Protein AF-A0A349X4H7-F1 (afdb_monomer_lite)

Radius of gyration: 22.51 Å; chains: 1; bounding box: 51×64×49 Å

Structure (mmCIF, N/CA/C/O backbone):
data_AF-A0A349X4H7-F1
#
_entry.id   AF-A0A349X4H7-F1
#
loop_
_atom_site.group_PDB
_atom_site.id
_atom_site.type_symbol
_atom_site.label_atom_id
_atom_site.label_alt_id
_atom_site.label_comp_id
_atom_site.label_asym_id
_atom_site.label_entity_id
_atom_site.label_seq_id
_atom_site.pdbx_PDB_ins_code
_atom_site.Cartn_x
_atom_site.Cartn_y
_atom_site.Cartn_z
_atom_site.occupancy
_atom_site.B_iso_or_equiv
_atom_site.auth_seq_id
_atom_site.auth_comp_id
_atom_site.auth_asym_id
_atom_site.auth_atom_id
_atom_site.pdbx_PDB_model_num
ATOM 1 N N . MET A 1 1 ? 30.921 49.784 20.286 1.00 50.97 1 MET A N 1
ATOM 2 C CA . MET A 1 1 ? 31.224 48.513 19.581 1.00 50.97 1 MET A CA 1
ATOM 3 C C . MET A 1 1 ? 30.815 47.236 20.349 1.00 50.97 1 MET A C 1
ATOM 5 O O . MET A 1 1 ? 31.299 46.169 20.014 1.00 50.97 1 MET A O 1
ATOM 9 N N . LYS A 1 2 ? 29.894 47.280 21.334 1.00 54.56 2 LYS A N 1
ATOM 10 C CA . LYS A 1 2 ? 29.486 46.095 22.136 1.00 54.56 2 LYS A CA 1
ATOM 11 C C . LYS A 1 2 ? 28.066 45.562 21.849 1.00 54.56 2 LYS A C 1
ATOM 13 O O . LYS A 1 2 ? 27.639 44.612 22.485 1.00 54.56 2 LYS A O 1
ATOM 18 N N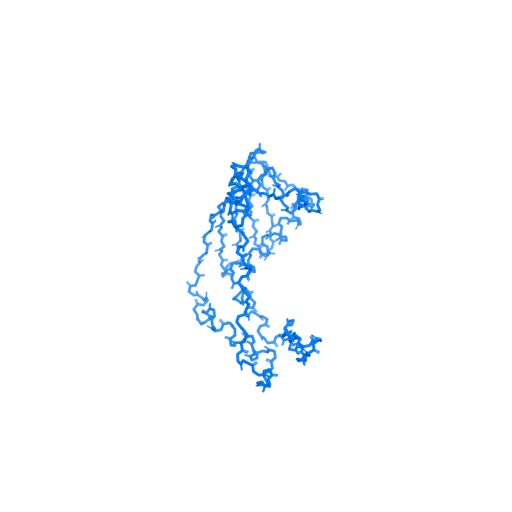 . LYS A 1 3 ? 27.333 46.154 20.892 1.00 53.50 3 LYS A N 1
ATOM 19 C CA . LYS A 1 3 ? 25.949 45.762 20.539 1.00 53.50 3 LYS A CA 1
ATOM 20 C C . LYS A 1 3 ? 25.813 44.956 19.235 1.00 53.50 3 LYS A C 1
ATOM 22 O O . LYS A 1 3 ? 24.710 44.534 18.923 1.00 53.50 3 LYS A O 1
ATOM 27 N N . LEU A 1 4 ? 26.902 44.715 18.491 1.00 53.03 4 LEU A N 1
ATOM 28 C CA . LEU A 1 4 ? 26.867 43.902 17.259 1.00 53.03 4 LEU A CA 1
ATOM 29 C C . LEU A 1 4 ? 27.038 42.392 17.504 1.00 53.03 4 LEU A C 1
ATOM 31 O O . LEU A 1 4 ? 26.621 41.588 16.678 1.00 53.03 4 LEU A O 1
ATOM 35 N N . LEU A 1 5 ? 27.609 42.001 18.645 1.00 50.88 5 LEU A N 1
ATOM 36 C CA . LEU A 1 5 ? 27.879 40.601 18.974 1.00 50.88 5 LEU A CA 1
ATOM 37 C C . LEU A 1 5 ? 26.620 39.719 19.171 1.00 50.88 5 LEU A C 1
ATOM 39 O O . LEU A 1 5 ? 26.646 38.580 18.709 1.00 50.88 5 LEU A O 1
ATOM 43 N N . PRO A 1 6 ? 25.502 40.189 19.775 1.00 55.56 6 PRO A N 1
ATOM 44 C CA . PRO A 1 6 ? 24.330 39.331 19.964 1.00 55.56 6 PRO A CA 1
ATOM 45 C C . PRO A 1 6 ? 23.527 39.113 18.672 1.00 55.56 6 PRO A C 1
ATOM 47 O O . PRO A 1 6 ? 22.829 38.113 18.555 1.00 55.56 6 PRO A O 1
ATOM 50 N N . PHE A 1 7 ? 23.641 40.006 17.681 1.00 56.03 7 PHE A N 1
ATOM 51 C CA . PHE A 1 7 ? 22.906 39.886 16.415 1.00 56.03 7 PHE A CA 1
ATOM 52 C C . PHE A 1 7 ? 23.536 38.842 15.479 1.00 56.03 7 PHE A C 1
ATOM 54 O O . PHE A 1 7 ? 22.831 38.118 14.780 1.00 56.03 7 PHE A O 1
ATOM 61 N N . LEU A 1 8 ? 24.867 38.712 15.520 1.00 56.00 8 LEU A N 1
ATOM 62 C CA . LEU A 1 8 ? 25.596 37.721 14.730 1.00 56.00 8 LEU 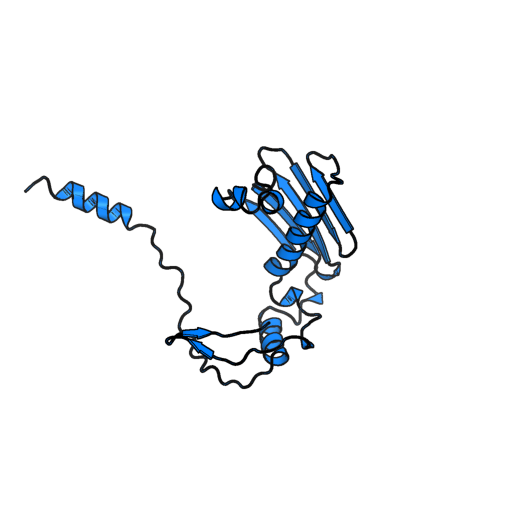A CA 1
ATOM 63 C C . LEU A 1 8 ? 25.307 36.289 15.216 1.00 56.00 8 LEU A C 1
ATOM 65 O O . LEU A 1 8 ? 25.090 35.398 14.395 1.00 56.00 8 LEU A O 1
ATOM 69 N N . LEU A 1 9 ? 25.223 36.092 16.540 1.00 56.66 9 LEU A N 1
ATOM 70 C CA . LEU A 1 9 ? 24.954 34.786 17.155 1.00 56.66 9 LEU A CA 1
ATOM 71 C C . LEU A 1 9 ? 23.556 34.245 16.809 1.00 56.66 9 LEU A C 1
ATOM 73 O O . LEU A 1 9 ? 23.404 33.049 16.583 1.00 56.66 9 LEU A O 1
ATOM 77 N N . ILE A 1 10 ? 22.547 35.118 16.707 1.00 59.72 10 ILE A N 1
ATOM 78 C CA . ILE A 1 10 ? 21.174 34.728 16.344 1.00 59.72 10 ILE A CA 1
ATOM 79 C C . ILE A 1 10 ? 21.100 34.244 14.884 1.00 59.72 10 ILE A C 1
ATOM 81 O O . ILE A 1 10 ? 20.382 33.289 14.594 1.00 59.72 10 ILE A O 1
ATOM 85 N N . SER A 1 11 ? 21.883 34.828 13.966 1.00 59.66 11 SER A N 1
ATOM 86 C CA . SER A 1 11 ? 21.881 34.409 12.552 1.00 59.66 11 SER A CA 1
ATOM 87 C C . SER A 1 11 ? 22.521 33.032 12.315 1.00 59.66 11 SER A C 1
ATOM 89 O O . SER A 1 11 ? 22.085 32.294 11.430 1.00 59.66 11 SER A O 1
ATOM 91 N N . VAL A 1 12 ? 23.506 32.655 13.141 1.00 60.81 12 VAL A N 1
ATOM 92 C CA . VAL A 1 12 ? 24.206 31.360 13.053 1.00 60.81 12 VAL A CA 1
ATOM 93 C C . VAL A 1 12 ? 23.333 30.214 13.580 1.00 60.81 12 VAL A C 1
ATOM 95 O O . VAL A 1 12 ? 23.394 29.103 13.064 1.00 60.81 12 VAL A O 1
ATOM 98 N N . VAL A 1 13 ? 22.454 30.481 14.553 1.00 59.62 13 VAL A N 1
ATOM 99 C CA . VAL A 1 13 ? 21.518 29.468 15.078 1.00 59.62 13 VAL A CA 1
ATOM 100 C C . VAL A 1 13 ? 20.349 29.215 14.110 1.00 59.62 13 VAL A C 1
ATOM 102 O O . VAL A 1 13 ? 19.844 28.099 14.040 1.00 59.62 13 VAL A O 1
ATOM 105 N N . LEU A 1 14 ? 19.965 30.203 13.293 1.00 57.50 14 LEU A N 1
ATOM 106 C CA . LEU A 1 14 ? 18.905 30.068 12.277 1.00 57.50 14 LEU A CA 1
ATOM 107 C C . LEU A 1 14 ? 19.353 29.373 10.977 1.00 57.50 14 LEU A C 1
ATOM 109 O O . LEU A 1 14 ? 18.509 29.025 10.155 1.00 57.50 14 LEU A O 1
ATOM 113 N N . SER A 1 15 ? 20.656 29.164 10.773 1.00 57.22 15 SER A N 1
ATOM 114 C CA . SER A 1 15 ? 21.196 28.471 9.589 1.00 57.22 15 SER A CA 1
ATOM 115 C C . SER A 1 15 ? 21.368 26.956 9.797 1.00 57.22 15 SER A C 1
ATOM 117 O O . SER A 1 15 ? 21.615 26.219 8.841 1.00 57.22 15 SER A O 1
ATOM 119 N N . GLY A 1 16 ? 21.171 26.462 11.024 1.00 50.78 16 GLY A N 1
ATOM 120 C CA . GLY A 1 16 ? 21.165 25.036 11.341 1.00 50.78 16 GLY A CA 1
ATOM 121 C C . GLY A 1 16 ? 19.811 24.394 11.037 1.00 50.78 16 GLY A C 1
ATOM 122 O O . GLY A 1 16 ? 18.965 24.367 11.920 1.00 50.78 16 GLY A O 1
ATOM 123 N N . CYS A 1 17 ? 19.624 23.913 9.799 1.00 58.09 17 CYS A N 1
ATOM 124 C CA . CYS A 1 17 ? 18.680 22.863 9.330 1.00 58.09 17 CYS A CA 1
ATOM 125 C C . CYS A 1 17 ? 18.159 23.093 7.896 1.00 58.09 17 CYS A C 1
ATOM 127 O O . CYS A 1 17 ? 17.228 22.420 7.464 1.00 58.09 17 CYS A O 1
ATOM 129 N N . ALA A 1 18 ? 18.759 23.988 7.109 1.00 50.62 18 ALA A N 1
ATOM 130 C CA . ALA A 1 18 ? 18.581 23.956 5.659 1.00 50.62 18 ALA A CA 1
ATOM 131 C C . ALA A 1 18 ? 19.584 22.962 5.052 1.00 50.62 18 ALA A C 1
ATOM 133 O O . ALA A 1 18 ? 20.506 23.351 4.337 1.00 50.62 18 ALA A O 1
ATOM 134 N N . THR A 1 19 ? 19.455 21.669 5.368 1.00 56.88 19 THR A N 1
ATOM 135 C CA . THR A 1 19 ? 20.085 20.655 4.519 1.00 56.88 19 THR A CA 1
ATOM 136 C C . THR A 1 19 ? 19.450 20.799 3.144 1.00 56.88 19 THR A C 1
ATOM 138 O O . THR A 1 19 ? 18.234 20.685 2.986 1.00 56.88 19 THR A O 1
ATOM 141 N N . THR A 1 20 ? 20.260 21.132 2.139 1.00 58.88 20 THR A N 1
ATOM 142 C CA . THR A 1 20 ? 19.808 21.048 0.755 1.00 58.88 20 THR A CA 1
ATOM 143 C C . THR A 1 20 ? 19.310 19.626 0.548 1.00 58.88 20 THR A C 1
ATOM 145 O O . THR A 1 20 ? 20.005 18.667 0.896 1.00 58.88 20 THR A O 1
ATOM 148 N N . LEU A 1 21 ? 18.078 19.484 0.047 1.00 53.53 21 LEU A N 1
ATOM 149 C CA . LEU A 1 21 ? 17.572 18.177 -0.360 1.00 53.53 21 LEU A CA 1
ATOM 150 C C . LEU A 1 21 ? 18.667 17.508 -1.198 1.00 53.53 21 LEU A C 1
ATOM 152 O O . LEU A 1 21 ? 19.236 18.196 -2.060 1.00 53.53 21 LEU A O 1
ATOM 156 N N . PRO A 1 22 ? 19.006 16.231 -0.932 1.00 58.12 22 PRO A N 1
ATOM 157 C CA . PRO A 1 22 ? 20.031 15.538 -1.689 1.00 58.12 22 PRO A CA 1
ATOM 158 C C . PRO A 1 22 ? 19.691 15.688 -3.165 1.00 58.12 22 PRO A C 1
ATOM 160 O O . PRO A 1 22 ? 18.688 15.172 -3.655 1.00 58.12 22 PRO A O 1
ATOM 163 N N . SER A 1 23 ? 20.492 16.494 -3.854 1.00 55.00 23 SER A N 1
ATOM 164 C CA . SER A 1 23 ? 20.308 16.692 -5.277 1.00 55.00 23 SER A CA 1
ATOM 165 C C . SER A 1 23 ? 20.801 15.416 -5.937 1.00 55.00 23 SER A C 1
ATOM 167 O O . SER A 1 23 ? 21.895 14.954 -5.583 1.00 55.00 23 SER A O 1
ATOM 169 N N . PRO A 1 24 ? 20.028 14.817 -6.856 1.00 54.31 24 PRO A N 1
ATOM 170 C CA . PRO A 1 24 ? 20.530 13.690 -7.617 1.00 54.31 24 PRO A CA 1
ATOM 171 C C . PRO A 1 24 ? 21.861 14.126 -8.225 1.00 54.31 24 PRO A C 1
ATOM 173 O O . PRO A 1 24 ? 21.925 15.126 -8.947 1.00 54.31 24 PRO A O 1
ATOM 176 N N . LYS A 1 25 ? 22.948 13.423 -7.874 1.00 56.62 25 LYS A N 1
ATOM 177 C CA . LYS A 1 25 ? 24.225 13.609 -8.565 1.00 56.62 25 LYS A CA 1
ATOM 178 C C . LYS A 1 25 ? 23.903 13.444 -10.040 1.00 56.62 25 LYS A C 1
ATOM 180 O O . LYS A 1 25 ? 23.238 12.469 -10.385 1.00 56.62 25 LYS A O 1
ATOM 185 N N . ILE A 1 26 ? 24.300 14.411 -10.869 1.00 57.28 26 ILE A N 1
ATOM 186 C CA . ILE A 1 26 ? 24.077 14.348 -12.315 1.00 57.28 26 ILE A CA 1
ATOM 187 C C . ILE A 1 26 ? 24.619 12.995 -12.761 1.00 57.28 26 ILE A C 1
ATOM 189 O O . ILE A 1 26 ? 25.829 12.770 -12.752 1.00 57.28 26 ILE A O 1
ATOM 193 N N . ALA A 1 27 ? 23.713 12.062 -13.044 1.00 55.59 27 ALA A N 1
ATOM 194 C CA . ALA A 1 27 ? 24.105 10.744 -13.479 1.00 55.59 27 ALA A CA 1
ATOM 195 C C . ALA A 1 27 ? 24.854 10.935 -14.798 1.00 55.59 27 ALA A C 1
ATOM 197 O O . ALA A 1 27 ? 24.374 11.629 -15.695 1.00 55.59 27 ALA A O 1
ATOM 198 N N . SER A 1 28 ? 26.009 10.288 -14.937 1.00 54.97 28 SER A N 1
ATOM 199 C CA . SER A 1 28 ? 26.760 10.194 -16.196 1.00 54.97 28 SER A CA 1
ATOM 200 C C . SER A 1 28 ? 25.985 9.465 -17.304 1.00 54.97 28 SER A C 1
ATOM 202 O O . SER A 1 28 ? 26.479 9.316 -18.419 1.00 54.97 28 SER A O 1
ATOM 204 N N . TYR A 1 29 ? 24.760 9.020 -17.017 1.00 55.44 29 TYR A N 1
ATOM 205 C CA . TYR A 1 29 ? 23.828 8.445 -17.965 1.00 55.44 29 TYR A CA 1
ATOM 206 C C . TYR A 1 29 ? 23.536 9.446 -19.090 1.00 55.44 29 TYR A C 1
ATOM 208 O O . TYR A 1 29 ? 22.961 10.509 -18.865 1.00 55.44 29 TYR A O 1
ATOM 216 N N . GLN A 1 30 ? 23.943 9.125 -20.318 1.00 56.81 30 GLN A N 1
ATOM 217 C CA . GLN A 1 30 ? 23.828 10.022 -21.474 1.00 56.81 30 GLN A CA 1
ATOM 218 C C . GLN A 1 30 ? 22.448 9.976 -22.159 1.00 56.81 30 GLN A C 1
ATOM 220 O O . GLN A 1 30 ? 22.207 10.789 -23.045 1.00 56.81 30 GLN A O 1
ATOM 225 N N . GLY A 1 31 ? 21.500 9.149 -21.691 1.00 55.78 31 GLY A N 1
ATOM 226 C CA . GLY A 1 31 ? 20.104 9.173 -22.165 1.00 55.78 31 GLY A CA 1
ATOM 227 C C . GLY A 1 31 ? 19.901 8.674 -23.598 1.00 55.78 31 GLY A C 1
ATOM 228 O O . GLY A 1 31 ? 19.023 9.161 -24.291 1.00 55.78 31 GLY A O 1
ATOM 229 N N . PHE A 1 32 ? 20.729 7.732 -24.053 1.00 60.12 32 PHE A N 1
ATOM 230 C CA . PHE A 1 32 ? 20.628 7.123 -25.386 1.00 60.12 32 PHE A CA 1
ATOM 231 C C . PHE A 1 32 ? 21.000 5.637 -25.334 1.00 60.12 32 PHE A C 1
ATOM 233 O O . PHE A 1 32 ? 21.769 5.142 -26.150 1.00 60.12 32 PHE A O 1
ATOM 240 N N . ASP A 1 33 ? 20.510 4.920 -24.325 1.00 72.12 33 ASP A N 1
ATOM 241 C CA . ASP A 1 33 ? 20.745 3.477 -24.208 1.00 72.12 33 ASP A CA 1
ATOM 242 C C . ASP A 1 33 ? 19.808 2.638 -25.100 1.00 72.12 33 ASP A C 1
ATOM 244 O O . ASP A 1 33 ? 19.926 1.415 -25.115 1.00 72.12 33 ASP A O 1
ATOM 248 N N . ASN A 1 34 ? 18.898 3.292 -25.842 1.00 78.06 34 ASN A N 1
ATOM 249 C CA . ASN A 1 34 ? 17.914 2.697 -26.755 1.00 78.06 34 ASN A CA 1
ATOM 250 C C . ASN A 1 34 ? 17.095 1.549 -26.135 1.00 78.06 34 ASN A C 1
ATOM 252 O O . ASN A 1 34 ? 16.562 0.704 -26.853 1.00 78.06 34 ASN A O 1
ATOM 256 N N . LEU A 1 35 ? 16.977 1.507 -24.802 1.00 85.75 35 LEU A N 1
ATOM 257 C CA . LEU A 1 35 ? 16.179 0.485 -24.133 1.00 85.75 35 LEU A CA 1
ATOM 258 C C . LEU A 1 35 ? 14.691 0.727 -24.367 1.00 85.75 35 LEU A C 1
ATOM 260 O O . LEU A 1 35 ? 14.204 1.852 -24.234 1.00 85.75 35 LEU A O 1
ATOM 264 N N . THR A 1 36 ? 13.967 -0.356 -24.625 1.00 89.50 36 THR A N 1
ATOM 265 C CA . THR A 1 36 ? 12.505 -0.380 -24.588 1.00 89.50 36 THR A CA 1
ATOM 266 C C . THR A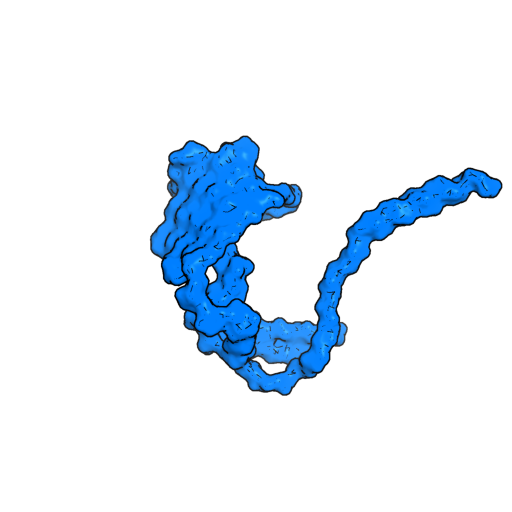 1 36 ? 11.999 -0.231 -23.147 1.00 89.50 36 THR A C 1
ATOM 268 O O . THR A 1 36 ? 12.751 -0.446 -22.192 1.00 89.50 36 THR A O 1
ATOM 271 N N . GLY A 1 37 ? 10.717 0.109 -22.977 1.00 89.12 37 GLY A N 1
ATOM 272 C CA . GLY A 1 37 ? 10.066 0.151 -21.660 1.00 89.12 37 GLY A CA 1
ATOM 273 C C . GLY A 1 37 ? 10.240 -1.152 -20.867 1.00 89.12 37 GLY A C 1
ATOM 274 O O . GLY A 1 37 ? 10.759 -1.092 -19.750 1.00 89.12 37 GLY A O 1
ATOM 275 N N . PRO A 1 38 ? 9.966 -2.333 -21.460 1.00 94.12 38 PRO A N 1
ATOM 276 C CA . PRO A 1 38 ? 10.166 -3.607 -20.778 1.00 94.12 38 PRO A CA 1
ATOM 277 C C . PRO A 1 38 ? 11.628 -3.867 -20.410 1.00 94.12 38 PRO A C 1
ATOM 279 O O . PRO A 1 38 ? 11.910 -4.365 -19.323 1.00 94.12 38 PRO A O 1
ATOM 282 N N . ALA A 1 39 ? 12.587 -3.496 -21.267 1.00 92.75 39 ALA A N 1
ATOM 283 C CA . ALA A 1 39 ? 14.008 -3.681 -20.970 1.00 92.75 39 ALA A CA 1
ATOM 284 C C . ALA A 1 39 ? 14.475 -2.783 -19.812 1.00 92.75 39 ALA A C 1
ATOM 286 O O . ALA A 1 39 ? 15.222 -3.234 -18.939 1.00 92.75 39 ALA A O 1
ATOM 287 N N . LEU A 1 40 ? 14.017 -1.529 -19.772 1.00 90.00 40 LEU A N 1
ATOM 288 C CA . LEU A 1 40 ? 14.308 -0.604 -18.678 1.00 90.00 40 LEU A CA 1
ATOM 289 C C . LEU A 1 40 ? 13.664 -1.065 -17.362 1.00 90.00 40 LEU A C 1
ATOM 291 O O . LEU A 1 40 ? 14.332 -1.086 -16.322 1.00 90.00 40 LEU A O 1
ATOM 295 N N . PHE A 1 41 ? 12.395 -1.478 -17.406 1.00 93.19 41 PHE A N 1
ATOM 296 C CA . PHE A 1 41 ? 11.711 -2.016 -16.235 1.00 93.19 41 PHE A CA 1
ATOM 297 C C . PHE A 1 41 ? 12.390 -3.294 -15.741 1.00 93.19 41 PHE A C 1
ATOM 299 O O . PHE A 1 41 ? 12.676 -3.390 -14.557 1.00 93.19 41 PHE A O 1
ATOM 306 N N . THR A 1 42 ? 12.749 -4.225 -16.630 1.00 94.19 42 THR A N 1
ATOM 307 C CA . THR A 1 42 ? 13.465 -5.462 -16.264 1.00 94.19 42 THR A CA 1
ATOM 308 C C . THR A 1 42 ? 14.758 -5.153 -15.517 1.00 94.19 42 THR A C 1
ATOM 310 O O . THR A 1 42 ? 15.001 -5.715 -14.453 1.00 94.19 42 THR A O 1
ATOM 313 N N . LYS A 1 43 ? 15.569 -4.208 -16.015 1.00 92.50 43 LYS A N 1
ATOM 314 C CA . LYS A 1 43 ? 16.783 -3.775 -15.302 1.00 92.50 43 LYS A CA 1
ATOM 315 C C . LYS A 1 43 ? 16.466 -3.232 -13.910 1.00 92.50 43 LYS A C 1
ATOM 317 O O . LYS A 1 43 ? 17.175 -3.538 -12.957 1.00 92.50 43 LYS A O 1
ATOM 322 N N . THR A 1 44 ? 15.403 -2.441 -13.796 1.00 91.94 44 THR A N 1
ATOM 323 C CA . THR A 1 44 ? 14.965 -1.850 -12.528 1.00 91.94 44 THR A CA 1
ATOM 324 C C . THR A 1 44 ? 14.462 -2.920 -11.558 1.00 91.94 44 THR A C 1
ATOM 326 O O . THR A 1 44 ? 14.860 -2.923 -10.398 1.00 91.94 44 THR A O 1
ATOM 329 N N . PHE A 1 45 ? 13.642 -3.855 -12.034 1.00 94.88 45 PHE A N 1
ATOM 330 C CA . PHE A 1 45 ? 13.098 -4.983 -11.286 1.00 94.88 45 PHE A CA 1
ATOM 331 C C . PHE A 1 45 ? 14.213 -5.872 -10.724 1.00 94.88 45 PHE A C 1
ATOM 333 O O . PHE A 1 45 ? 14.258 -6.116 -9.520 1.00 94.88 45 PHE A O 1
ATOM 340 N N . LEU A 1 46 ? 15.176 -6.265 -11.565 1.00 95.44 46 LEU A N 1
ATOM 341 C CA . LEU A 1 46 ? 16.334 -7.057 -11.142 1.00 95.44 46 LEU A CA 1
ATOM 342 C C . LEU A 1 46 ? 17.202 -6.301 -10.125 1.00 95.44 46 LEU A C 1
ATOM 344 O O . LEU A 1 46 ? 17.593 -6.873 -9.112 1.00 95.44 46 LEU A O 1
ATOM 348 N N . ALA A 1 47 ? 17.432 -4.998 -10.327 1.00 94.94 47 ALA A N 1
ATOM 349 C CA . ALA A 1 47 ? 18.192 -4.170 -9.384 1.00 94.94 47 ALA A CA 1
ATOM 350 C C . ALA A 1 47 ? 17.536 -4.045 -7.993 1.00 94.94 47 ALA A C 1
ATOM 352 O O . ALA A 1 47 ? 18.219 -3.690 -7.035 1.00 94.94 47 ALA A O 1
ATOM 353 N N . HIS A 1 48 ? 16.238 -4.341 -7.876 1.00 94.12 48 HIS A N 1
ATOM 354 C CA . HIS A 1 48 ? 15.496 -4.355 -6.612 1.00 94.12 48 HIS A CA 1
ATOM 355 C C . HIS A 1 48 ? 15.291 -5.775 -6.050 1.00 94.12 48 HIS A C 1
ATOM 357 O O . HIS A 1 48 ? 14.487 -5.948 -5.140 1.00 94.12 48 HIS A O 1
ATOM 363 N N . GLY A 1 49 ? 16.010 -6.785 -6.557 1.00 94.81 49 GLY A N 1
ATOM 364 C CA . GLY A 1 49 ? 15.921 -8.167 -6.062 1.00 94.81 49 GLY A CA 1
ATOM 365 C C . GLY A 1 49 ? 14.787 -8.980 -6.688 1.00 94.81 49 GLY A C 1
ATOM 366 O O . GLY A 1 49 ? 14.272 -9.906 -6.069 1.00 94.81 49 GLY A O 1
ATOM 367 N N . GLY A 1 50 ? 14.375 -8.633 -7.909 1.00 94.88 50 GLY A N 1
ATOM 368 C CA . GLY A 1 50 ? 13.255 -9.277 -8.593 1.00 94.88 50 GLY A CA 1
ATOM 369 C C . GLY A 1 50 ? 13.366 -10.795 -8.774 1.00 94.88 50 GLY A C 1
ATOM 370 O O . GLY A 1 50 ? 12.340 -11.468 -8.791 1.00 94.88 50 GLY A O 1
ATOM 371 N N . GLU A 1 51 ? 14.582 -11.345 -8.849 1.00 95.69 51 GLU A N 1
ATOM 372 C CA . GLU A 1 51 ? 14.811 -12.799 -8.947 1.00 95.69 51 GLU A CA 1
ATOM 373 C C . GLU A 1 51 ? 14.395 -13.551 -7.673 1.00 95.69 51 GLU A C 1
ATOM 375 O O . GLU A 1 51 ? 14.003 -14.715 -7.737 1.00 95.69 51 GLU A O 1
ATOM 380 N N . ASP A 1 52 ? 14.407 -12.869 -6.526 1.00 95.31 52 ASP A N 1
ATOM 381 C CA . ASP A 1 52 ? 14.083 -13.438 -5.218 1.00 95.31 52 ASP A CA 1
ATOM 382 C C . ASP A 1 52 ? 12.675 -13.051 -4.735 1.00 95.31 52 ASP A C 1
ATOM 384 O O . ASP A 1 52 ? 12.314 -13.332 -3.589 1.00 95.31 52 ASP A O 1
ATOM 388 N N . LEU A 1 53 ? 11.846 -12.424 -5.582 1.00 93.62 53 LEU A N 1
ATOM 389 C CA . LEU A 1 53 ? 10.509 -11.956 -5.189 1.00 93.62 53 LEU A CA 1
ATOM 390 C C . LEU A 1 53 ? 9.642 -13.088 -4.612 1.00 93.62 53 LEU A C 1
ATOM 392 O O . LEU A 1 53 ? 8.965 -12.893 -3.603 1.00 93.62 53 LEU A O 1
ATOM 396 N N . ASP A 1 54 ? 9.717 -14.290 -5.185 1.00 92.69 54 ASP A N 1
ATOM 397 C CA . ASP A 1 54 ? 8.978 -15.463 -4.697 1.00 92.69 54 ASP A CA 1
ATOM 398 C C . ASP A 1 54 ? 9.423 -15.932 -3.301 1.00 92.69 54 ASP A C 1
ATOM 400 O O . ASP A 1 54 ? 8.682 -16.638 -2.607 1.00 92.69 54 ASP A O 1
ATOM 404 N N . GLN A 1 55 ? 10.619 -15.532 -2.861 1.00 95.19 55 GLN A N 1
ATOM 405 C CA . GLN A 1 55 ? 11.139 -15.820 -1.525 1.00 95.19 55 GLN A CA 1
ATOM 406 C C . GLN A 1 55 ? 10.659 -14.792 -0.485 1.00 95.19 55 GLN A C 1
ATOM 408 O O . GLN A 1 55 ? 10.723 -15.063 0.722 1.00 95.19 55 GLN A O 1
ATOM 413 N N . LEU A 1 56 ? 10.134 -13.636 -0.915 1.00 94.81 56 LEU A N 1
ATOM 414 C CA . LEU A 1 56 ? 9.631 -12.588 -0.028 1.00 94.81 56 LEU A CA 1
ATOM 415 C C . LEU A 1 56 ? 8.264 -12.969 0.559 1.00 94.81 56 LEU A C 1
ATOM 417 O O . LEU A 1 56 ? 7.200 -12.679 0.015 1.00 94.81 56 LEU A O 1
ATOM 421 N N . LYS A 1 57 ? 8.297 -13.602 1.733 1.00 95.06 57 LYS A N 1
ATOM 422 C CA . LYS A 1 57 ? 7.090 -14.098 2.418 1.00 95.06 57 LYS A CA 1
ATOM 423 C C . LYS A 1 57 ? 6.232 -12.988 3.016 1.00 95.06 57 LYS A C 1
ATOM 425 O O . LYS A 1 57 ? 5.009 -13.077 3.004 1.00 95.06 57 LYS A O 1
ATOM 430 N N . ASN A 1 58 ? 6.859 -11.992 3.638 1.00 95.75 58 ASN A N 1
ATOM 431 C CA . ASN A 1 58 ? 6.154 -10.870 4.242 1.00 95.75 58 ASN A CA 1
ATOM 432 C C . ASN A 1 58 ? 7.056 -9.648 4.415 1.00 95.75 58 ASN A C 1
ATOM 434 O O . ASN A 1 58 ? 8.277 -9.767 4.495 1.00 95.75 58 ASN A O 1
ATOM 438 N N . VAL A 1 59 ? 6.415 -8.489 4.517 1.00 96.62 59 VAL A N 1
ATOM 439 C CA . VAL A 1 59 ? 7.023 -7.218 4.906 1.00 96.62 59 VAL A CA 1
ATOM 440 C C . VAL A 1 59 ? 6.241 -6.699 6.104 1.00 96.62 59 VAL A C 1
ATOM 442 O O . VAL A 1 59 ? 5.016 -6.623 6.036 1.00 96.62 59 VAL A O 1
ATOM 445 N N . ASN A 1 60 ? 6.929 -6.362 7.196 1.00 97.19 60 ASN A N 1
ATOM 446 C CA . ASN A 1 60 ? 6.318 -5.736 8.369 1.00 97.19 60 ASN A CA 1
ATOM 447 C C . ASN A 1 60 ? 6.938 -4.357 8.565 1.00 97.19 60 ASN A C 1
ATOM 449 O O . ASN A 1 60 ? 8.161 -4.225 8.513 1.00 97.19 60 ASN A O 1
ATOM 453 N N . VAL A 1 61 ? 6.105 -3.346 8.793 1.00 96.50 61 VAL A N 1
ATOM 454 C CA . VAL A 1 61 ? 6.545 -1.959 8.971 1.00 96.50 61 VAL A CA 1
ATOM 455 C C . VAL A 1 61 ? 5.814 -1.346 10.153 1.00 96.50 61 VAL A C 1
ATOM 457 O O . VAL A 1 61 ? 4.595 -1.457 10.259 1.00 96.50 61 VAL A O 1
ATOM 460 N N . GLY A 1 62 ? 6.570 -0.684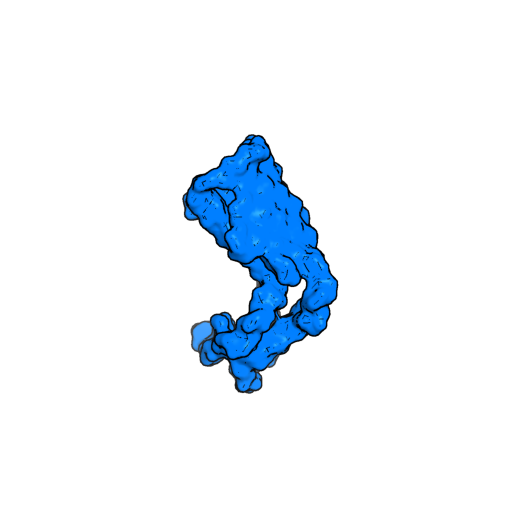 11.025 1.00 96.56 62 GLY A N 1
ATOM 461 C CA . GLY A 1 62 ? 6.035 0.182 12.067 1.00 96.56 62 GLY A CA 1
ATOM 462 C C . GLY A 1 62 ? 6.306 1.640 11.721 1.00 96.56 62 GLY A C 1
ATOM 463 O O . GLY A 1 62 ? 7.447 1.980 11.406 1.00 96.56 62 GLY A O 1
ATOM 464 N N . LEU A 1 63 ? 5.283 2.492 11.778 1.00 93.31 63 LEU A N 1
ATOM 465 C CA . LEU A 1 63 ? 5.415 3.933 11.548 1.00 93.31 63 LEU A CA 1
ATOM 466 C C . LEU A 1 63 ? 4.827 4.711 12.723 1.00 93.31 63 LEU A C 1
ATOM 468 O O . LEU A 1 63 ? 3.823 4.314 13.308 1.00 93.31 63 LEU A O 1
ATOM 472 N N . GLU A 1 64 ? 5.429 5.850 13.039 1.00 93.62 64 GLU A N 1
ATOM 473 C CA . GLU A 1 64 ? 4.884 6.827 13.977 1.00 93.62 64 GLU A CA 1
ATOM 474 C C . GLU A 1 64 ? 5.216 8.221 13.454 1.00 93.62 64 GLU A C 1
ATOM 476 O O . GLU A 1 64 ? 6.387 8.582 13.349 1.00 93.62 64 GLU A O 1
ATOM 481 N N . ASP A 1 65 ? 4.191 8.992 13.091 1.00 82.38 65 ASP A N 1
ATOM 482 C CA . ASP A 1 65 ? 4.373 10.373 12.645 1.00 82.38 65 ASP A CA 1
ATOM 483 C C . ASP A 1 65 ? 3.101 11.209 12.866 1.00 82.38 65 ASP A C 1
ATOM 485 O O . ASP A 1 65 ? 2.011 10.702 13.144 1.00 82.38 65 ASP A O 1
ATOM 489 N N . GLN A 1 66 ? 3.238 12.525 12.738 1.00 80.00 66 GLN A N 1
ATOM 490 C CA . GLN A 1 66 ? 2.149 13.484 12.810 1.00 80.00 66 GLN A CA 1
ATOM 491 C C . GLN A 1 66 ? 1.861 14.100 11.442 1.00 80.00 66 GLN A C 1
ATOM 493 O O . GLN A 1 66 ? 2.662 14.847 10.871 1.00 80.00 66 GLN A O 1
ATOM 498 N N . TRP A 1 67 ? 0.637 13.894 10.963 1.00 82.69 67 TRP A N 1
ATOM 499 C CA . TRP A 1 67 ? 0.153 14.532 9.745 1.00 82.69 67 TRP A CA 1
ATOM 500 C C . TRP A 1 67 ? 0.176 16.060 9.841 1.00 82.69 67 TRP A C 1
ATOM 502 O O . TRP A 1 67 ? -0.397 16.667 10.753 1.00 82.69 67 TRP A O 1
ATOM 512 N N . LYS A 1 68 ? 0.778 16.708 8.840 1.00 83.31 68 LYS A N 1
ATOM 513 C CA . LYS A 1 68 ? 0.768 18.172 8.722 1.00 83.31 68 LYS A CA 1
ATOM 514 C C . LYS A 1 68 ? -0.648 18.694 8.441 1.00 83.31 68 LYS A C 1
ATOM 516 O O . LYS A 1 68 ? -1.501 18.001 7.898 1.00 83.31 68 LYS A O 1
ATOM 521 N N . GLN A 1 69 ? -0.910 19.954 8.786 1.00 82.88 69 GLN A N 1
ATOM 522 C CA . GLN A 1 69 ? -2.266 20.527 8.752 1.00 82.88 69 GLN A CA 1
ATOM 523 C C . GLN A 1 69 ? -2.937 20.497 7.370 1.00 82.88 69 GLN A C 1
ATOM 525 O O . GLN A 1 69 ? -4.149 20.318 7.279 1.00 82.88 69 GLN A O 1
ATOM 530 N N . LEU A 1 70 ? -2.166 20.665 6.294 1.00 84.44 70 LEU A N 1
ATOM 531 C CA . LEU A 1 70 ? -2.712 20.766 4.942 1.00 84.44 70 LEU A CA 1
ATOM 532 C C . LEU A 1 70 ? -3.357 19.454 4.468 1.00 84.44 70 LEU A C 1
ATOM 534 O O . LEU A 1 70 ? -4.492 19.464 3.995 1.00 84.44 70 LEU A O 1
ATOM 538 N N . ILE A 1 71 ? -2.670 18.321 4.639 1.00 83.25 71 ILE A N 1
ATOM 539 C CA . ILE A 1 71 ? -3.148 17.027 4.125 1.00 83.25 71 ILE A CA 1
ATOM 540 C C . ILE A 1 71 ? -4.423 16.563 4.838 1.00 83.25 71 ILE A C 1
ATOM 542 O O . ILE A 1 71 ? -5.328 16.019 4.209 1.00 83.25 71 ILE A O 1
ATOM 546 N N . ARG A 1 72 ? -4.567 16.931 6.119 1.00 87.81 72 ARG A N 1
ATOM 547 C CA . ARG A 1 72 ? -5.778 16.705 6.921 1.00 87.81 72 ARG A CA 1
ATOM 548 C C . ARG A 1 72 ? -7.022 17.380 6.338 1.00 87.81 72 ARG A C 1
ATOM 550 O O . ARG A 1 72 ? -8.125 16.936 6.628 1.00 87.81 72 ARG A O 1
ATOM 557 N N . ARG A 1 73 ? -6.857 18.448 5.549 1.00 88.25 73 ARG A N 1
ATOM 558 C CA . ARG A 1 73 ? -7.961 19.180 4.906 1.00 88.25 73 ARG A CA 1
ATOM 559 C C . ARG A 1 73 ? -8.227 18.705 3.484 1.00 88.25 73 ARG A C 1
ATOM 561 O O . ARG A 1 73 ? -9.383 18.591 3.104 1.00 88.25 73 ARG A O 1
ATOM 568 N N . ILE A 1 74 ? -7.172 18.444 2.709 1.00 91.88 74 ILE A N 1
ATOM 569 C CA . ILE A 1 74 ? -7.308 18.062 1.295 1.00 91.88 74 ILE A CA 1
ATOM 570 C C . ILE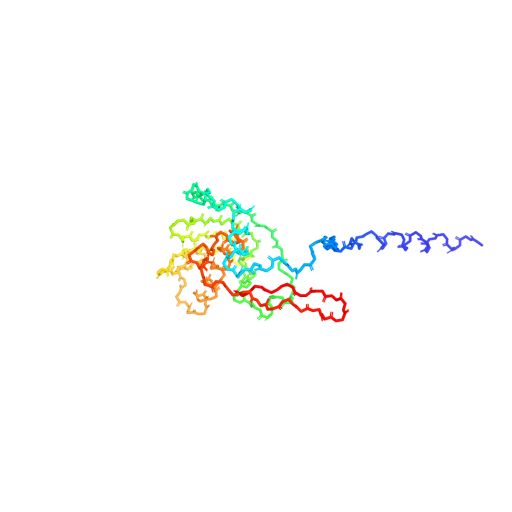 A 1 74 ? -7.762 16.604 1.164 1.00 91.88 74 ILE A C 1
ATOM 572 O O . ILE A 1 74 ? -8.590 16.294 0.314 1.00 91.88 74 ILE A O 1
ATOM 576 N N . GLN A 1 75 ? -7.237 15.703 2.000 1.00 91.44 75 GLN A N 1
ATOM 577 C CA . GLN A 1 75 ? -7.507 14.266 1.902 1.00 91.44 75 GLN A CA 1
ATOM 578 C C . GLN A 1 75 ? -7.853 13.660 3.271 1.00 91.44 75 GLN A C 1
ATOM 580 O O . GLN A 1 75 ? -7.151 12.761 3.743 1.00 91.44 75 GLN A O 1
ATOM 585 N N . PRO A 1 76 ? -8.926 14.123 3.939 1.00 92.69 76 PRO A N 1
ATOM 586 C CA . PRO A 1 76 ? -9.245 13.720 5.308 1.00 92.69 76 PRO A CA 1
ATOM 587 C C . PRO A 1 76 ? -9.507 12.217 5.449 1.00 92.69 76 PRO A C 1
ATOM 589 O O . PRO A 1 76 ? -9.032 11.623 6.407 1.00 92.69 76 PRO A O 1
ATOM 592 N N . LEU A 1 77 ? -10.190 11.587 4.485 1.00 94.00 77 LEU A N 1
ATOM 593 C CA . LEU A 1 77 ? -10.509 10.151 4.528 1.00 94.00 77 LEU A CA 1
ATOM 594 C C . LEU A 1 77 ? -9.315 9.238 4.235 1.00 94.00 77 LEU A C 1
ATOM 596 O O . LEU A 1 77 ? -9.298 8.093 4.678 1.00 94.00 77 LEU A O 1
ATOM 600 N N . VAL A 1 78 ? -8.345 9.717 3.455 1.00 93.50 78 VAL A N 1
ATOM 601 C CA . VAL A 1 78 ? -7.096 8.984 3.207 1.00 93.50 78 VAL A CA 1
ATOM 602 C C . VAL A 1 78 ? -6.198 9.139 4.423 1.00 93.50 78 VAL A C 1
ATOM 604 O O . VAL A 1 78 ? -5.737 8.153 4.983 1.00 93.50 78 VAL A O 1
ATOM 607 N N . THR A 1 79 ? -5.997 10.378 4.869 1.00 93.50 79 THR A N 1
ATOM 608 C CA . THR A 1 79 ? -5.145 10.705 6.017 1.00 93.50 79 THR A CA 1
ATOM 609 C C . THR A 1 79 ? -5.661 10.054 7.292 1.00 93.50 79 THR A C 1
ATOM 611 O O . THR A 1 79 ? -4.876 9.490 8.041 1.00 93.50 79 THR A O 1
ATOM 614 N N . ASP A 1 80 ? -6.971 10.142 7.536 1.00 95.19 80 ASP A N 1
ATOM 615 C CA . ASP A 1 80 ? -7.663 9.591 8.702 1.00 95.19 80 ASP A CA 1
ATOM 616 C C . ASP A 1 80 ? -6.910 9.872 10.015 1.00 95.19 80 ASP A C 1
ATOM 618 O O . ASP A 1 80 ? -6.582 8.992 10.812 1.00 95.19 80 ASP A O 1
ATOM 622 N N . PHE A 1 81 ? -6.540 11.146 10.178 1.00 94.25 81 PHE A N 1
ATOM 623 C CA . PHE A 1 81 ? -5.494 11.593 11.101 1.00 94.25 81 PHE A CA 1
ATOM 624 C C . PHE A 1 81 ? -5.825 11.384 12.582 1.00 94.25 81 PHE A C 1
ATOM 626 O O . PHE A 1 81 ? -4.934 11.494 13.419 1.00 94.25 81 PHE A O 1
ATOM 633 N N . THR A 1 82 ? -7.091 11.146 12.931 1.00 94.94 82 THR A N 1
ATOM 634 C CA . THR A 1 82 ? -7.482 10.828 14.309 1.00 94.94 82 THR A CA 1
ATOM 635 C C . THR A 1 82 ? -7.126 9.394 14.679 1.00 94.94 82 THR A C 1
ATOM 637 O O . THR A 1 82 ? -6.977 9.113 15.861 1.00 94.94 82 THR A O 1
ATOM 640 N N . TYR A 1 83 ? -6.964 8.505 13.698 1.00 96.88 83 TYR A N 1
ATOM 641 C CA . TYR A 1 83 ? -6.643 7.096 13.923 1.00 96.88 83 TYR A CA 1
ATOM 642 C C . TYR A 1 83 ? -5.255 6.720 13.402 1.00 96.88 83 TYR A C 1
ATOM 644 O O . TYR A 1 83 ? -4.548 5.967 14.057 1.00 96.88 83 TYR A O 1
ATOM 652 N N . ARG A 1 84 ? -4.832 7.245 12.246 1.00 94.88 84 ARG A N 1
ATOM 653 C CA . ARG A 1 84 ? -3.566 6.883 11.586 1.00 94.88 84 ARG A CA 1
ATOM 654 C C . ARG A 1 84 ? -2.389 7.726 12.083 1.00 94.88 84 ARG A C 1
ATOM 656 O O . ARG A 1 84 ? -1.843 8.507 11.313 1.00 94.88 84 ARG A O 1
ATOM 663 N N . VAL A 1 85 ? -2.017 7.603 13.355 1.00 94.88 85 VAL A N 1
ATOM 664 C CA . VAL A 1 85 ? -0.837 8.299 13.920 1.00 94.88 85 VAL A CA 1
ATOM 665 C C . VAL A 1 85 ? 0.326 7.327 14.088 1.00 94.88 85 VAL A C 1
ATOM 667 O O . VAL A 1 85 ? 1.411 7.553 13.554 1.00 94.88 85 VAL A O 1
ATOM 670 N N . LYS A 1 86 ? 0.076 6.215 14.779 1.00 97.00 86 LYS A N 1
ATOM 671 C CA . LYS A 1 86 ? 0.981 5.065 14.840 1.00 97.00 86 LYS A CA 1
ATOM 672 C C . LYS A 1 86 ? 0.419 3.947 13.983 1.00 97.00 86 LYS A C 1
ATOM 674 O O . LYS A 1 86 ? -0.802 3.791 13.931 1.00 97.00 86 LYS A O 1
ATOM 679 N N . SER A 1 87 ? 1.274 3.173 13.327 1.00 96.56 87 SER A N 1
ATOM 680 C CA . SER A 1 87 ? 0.863 1.992 12.578 1.00 96.56 87 SER A CA 1
ATOM 681 C C . SER A 1 87 ? 1.792 0.807 12.796 1.00 96.56 87 SER A C 1
ATOM 683 O O . SER A 1 87 ? 2.999 0.959 12.971 1.00 96.56 87 SER A O 1
ATOM 685 N N . GLN A 1 88 ? 1.196 -0.380 12.784 1.00 98.00 88 GLN A N 1
ATOM 686 C CA . GLN A 1 88 ? 1.855 -1.663 12.583 1.00 98.00 88 GLN A CA 1
ATOM 687 C C . GLN A 1 88 ? 1.202 -2.303 11.367 1.00 98.00 88 GLN A C 1
ATOM 689 O O . GLN A 1 88 ? -0.004 -2.561 11.356 1.00 98.00 88 GLN A O 1
ATOM 694 N N . GLU A 1 89 ? 1.983 -2.510 10.320 1.00 96.88 89 GLU A N 1
ATOM 695 C CA . GLU A 1 89 ? 1.490 -2.907 9.010 1.00 96.88 89 GLU A CA 1
ATOM 696 C C . GLU A 1 89 ? 2.204 -4.162 8.542 1.00 96.88 89 GLU A C 1
ATOM 698 O O . GLU A 1 89 ? 3.395 -4.351 8.791 1.00 96.88 89 GLU A O 1
ATOM 703 N N . ARG A 1 90 ? 1.466 -5.023 7.849 1.00 97.56 90 ARG A N 1
ATOM 704 C CA . ARG A 1 90 ? 1.979 -6.264 7.292 1.00 97.56 90 ARG A CA 1
ATOM 705 C C . ARG A 1 90 ? 1.451 -6.456 5.885 1.00 97.56 90 ARG A C 1
ATOM 707 O O . ARG A 1 90 ? 0.244 -6.413 5.652 1.00 97.56 90 ARG A O 1
ATOM 714 N N . LEU A 1 91 ? 2.373 -6.715 4.971 1.00 97.31 91 LEU A N 1
ATOM 715 C CA . LEU A 1 91 ? 2.098 -7.090 3.597 1.00 97.31 91 LEU A CA 1
ATOM 716 C C . LEU A 1 91 ? 2.551 -8.532 3.374 1.00 97.31 91 LEU A C 1
ATOM 718 O O . LEU A 1 91 ? 3.671 -8.898 3.731 1.00 97.31 91 LEU A O 1
ATOM 722 N N . LEU A 1 92 ? 1.683 -9.332 2.768 1.00 96.31 92 LEU A N 1
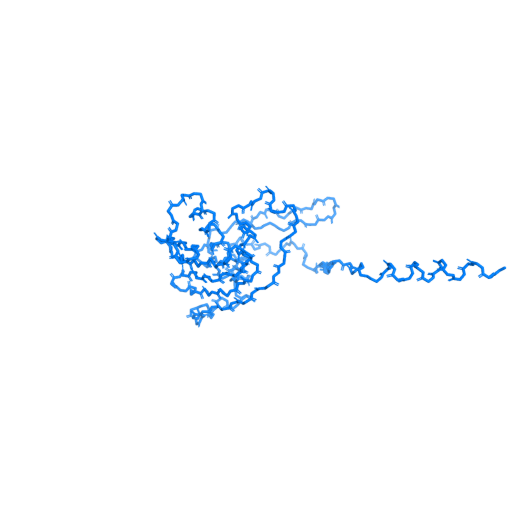ATOM 723 C CA . LEU A 1 92 ? 1.981 -10.653 2.228 1.00 96.31 92 LEU A CA 1
ATOM 724 C C . LEU A 1 92 ? 1.996 -10.524 0.695 1.00 96.31 92 LEU A C 1
ATOM 726 O O . LEU A 1 92 ? 0.920 -10.432 0.095 1.00 96.31 92 LEU A O 1
ATOM 730 N N . PRO A 1 93 ? 3.177 -10.407 0.052 1.00 93.81 93 PRO A N 1
ATOM 731 C CA . PRO A 1 93 ? 3.265 -10.066 -1.368 1.00 93.81 93 PRO A CA 1
ATOM 732 C C . PRO A 1 93 ? 2.566 -11.073 -2.281 1.00 93.81 93 PRO A C 1
ATOM 734 O O . PRO A 1 93 ? 1.780 -10.669 -3.136 1.00 93.81 93 PRO A O 1
ATOM 737 N N . LYS A 1 94 ? 2.790 -12.374 -2.053 1.00 91.81 94 LYS A N 1
ATOM 738 C CA . LYS A 1 94 ? 2.244 -13.458 -2.880 1.00 91.81 94 LYS A CA 1
ATOM 739 C C . LYS A 1 94 ? 0.720 -13.540 -2.802 1.00 91.81 94 LYS A C 1
ATOM 741 O O . LYS A 1 94 ? 0.046 -13.674 -3.817 1.00 91.81 94 LYS A O 1
ATOM 746 N N . GLU A 1 95 ? 0.170 -13.421 -1.600 1.00 93.44 95 GLU A N 1
ATOM 747 C CA . GLU A 1 95 ? -1.269 -13.448 -1.334 1.00 93.44 95 GLU A CA 1
ATOM 748 C C . GLU A 1 95 ? -1.947 -12.107 -1.655 1.00 93.44 95 GLU A C 1
ATOM 750 O O . GLU A 1 95 ? -3.176 -12.020 -1.673 1.00 93.44 95 GLU A O 1
ATOM 755 N N . ARG A 1 96 ? -1.154 -11.051 -1.888 1.00 93.31 96 ARG A N 1
ATOM 756 C CA . ARG A 1 96 ? -1.608 -9.664 -2.068 1.00 93.31 96 ARG A CA 1
ATOM 757 C C . ARG A 1 96 ? -2.502 -9.202 -0.916 1.00 93.31 96 ARG A C 1
ATOM 759 O O . ARG A 1 96 ? -3.494 -8.500 -1.116 1.00 93.31 96 ARG A O 1
ATOM 766 N N . VAL A 1 97 ? -2.144 -9.615 0.299 1.00 96.75 97 VAL A N 1
ATOM 767 C CA . VAL A 1 97 ? -2.865 -9.264 1.524 1.00 96.75 97 VAL A CA 1
ATOM 768 C C . VAL A 1 97 ? -2.119 -8.161 2.254 1.00 96.75 97 VAL A C 1
ATOM 770 O O . VAL A 1 97 ? -0.950 -8.316 2.596 1.00 96.75 97 VAL A O 1
ATOM 773 N N . TYR A 1 98 ? -2.821 -7.070 2.533 1.00 97.94 98 TYR A N 1
ATOM 774 C CA . TYR A 1 98 ? -2.365 -5.979 3.378 1.00 97.94 98 TYR A CA 1
ATOM 775 C C . TYR A 1 98 ? -3.224 -5.914 4.639 1.00 97.94 98 TYR A C 1
ATOM 777 O O . TYR A 1 98 ? -4.457 -5.885 4.579 1.00 97.94 98 TYR A O 1
ATOM 785 N N . THR A 1 99 ? -2.570 -5.875 5.791 1.00 98.31 99 THR A N 1
ATOM 786 C CA . THR A 1 99 ? -3.224 -5.665 7.080 1.00 98.31 99 THR A CA 1
ATOM 787 C C . THR A 1 99 ? -2.530 -4.558 7.833 1.00 98.31 99 THR A C 1
ATOM 789 O O . THR A 1 99 ? -1.301 -4.494 7.832 1.00 98.31 99 THR A O 1
ATOM 792 N N . SER A 1 100 ? -3.297 -3.734 8.529 1.00 97.94 100 SER A N 1
ATOM 793 C CA . SER A 1 100 ? -2.723 -2.715 9.397 1.00 97.94 100 SER A CA 1
ATOM 794 C C . SER A 1 100 ? -3.530 -2.530 10.664 1.00 97.94 100 SER A C 1
ATOM 796 O O . SER A 1 100 ? -4.751 -2.695 10.688 1.00 97.94 100 SER A O 1
ATOM 798 N N . HIS A 1 101 ? -2.811 -2.189 11.722 1.00 98.44 101 HIS A N 1
ATOM 799 C CA . HIS A 1 101 ? -3.355 -1.728 12.980 1.00 98.44 101 HIS A CA 1
ATOM 800 C C . HIS A 1 101 ? -2.830 -0.320 13.229 1.00 98.44 101 HIS A C 1
ATOM 802 O O . HIS A 1 101 ? -1.620 -0.100 13.205 1.00 98.44 101 HIS A O 1
ATOM 808 N N . TYR A 1 102 ? -3.740 0.623 13.434 1.00 97.94 102 TYR A N 1
ATOM 809 C CA . TYR A 1 102 ? -3.431 2.010 13.722 1.00 97.94 102 TYR A CA 1
ATOM 810 C C . TYR A 1 102 ? -3.910 2.399 15.109 1.00 97.94 102 TYR A C 1
ATOM 812 O O . TYR A 1 102 ? -4.990 1.980 15.535 1.00 97.94 102 TYR A O 1
ATOM 820 N N . GLU A 1 103 ? -3.151 3.285 15.740 1.00 98.19 103 GLU A N 1
ATOM 821 C CA . GLU A 1 103 ? -3.498 3.911 17.010 1.00 98.19 103 GLU A CA 1
ATOM 822 C C . GLU A 1 103 ? -3.389 5.433 16.890 1.00 98.19 103 GLU A C 1
ATOM 824 O O . GLU A 1 103 ? -2.408 5.970 16.360 1.00 98.19 103 GLU A O 1
ATOM 829 N N . GLY A 1 104 ? -4.395 6.137 17.407 1.00 96.88 104 GLY A N 1
ATOM 830 C CA . GLY A 1 104 ? -4.428 7.594 17.461 1.00 96.88 104 GLY A CA 1
ATOM 831 C C . GLY A 1 104 ? -5.443 8.119 18.484 1.00 96.88 104 GLY A C 1
ATOM 832 O O . GLY A 1 104 ? -6.087 7.335 19.180 1.00 96.88 104 GLY A O 1
ATOM 833 N N . PRO A 1 105 ? -5.624 9.449 18.592 1.00 96.31 105 PRO A N 1
ATOM 834 C CA . PRO A 1 105 ? -6.550 10.057 19.556 1.00 96.31 105 PRO A CA 1
ATOM 835 C C . PRO A 1 105 ? -8.020 9.618 19.429 1.00 96.31 105 PRO A C 1
ATOM 837 O O . PRO A 1 105 ? -8.773 9.735 20.389 1.00 96.31 105 PRO A O 1
ATOM 840 N N . GLY A 1 106 ? -8.441 9.138 18.255 1.00 96.12 106 GLY A N 1
ATOM 841 C CA . GLY A 1 106 ? -9.774 8.572 18.016 1.00 96.12 106 GLY A CA 1
ATOM 842 C C . GLY A 1 106 ? -9.932 7.116 18.475 1.00 96.12 106 GLY A C 1
ATOM 843 O O . GLY A 1 106 ? -11.041 6.584 18.428 1.00 96.12 106 GLY A O 1
ATOM 844 N N . GLY A 1 107 ? -8.843 6.480 18.916 1.00 98.06 107 GLY A N 1
ATOM 845 C CA . GLY A 1 107 ? -8.775 5.075 19.300 1.00 98.06 107 GLY A CA 1
ATOM 846 C C . GLY A 1 107 ? -8.027 4.238 18.265 1.00 98.06 107 GLY A C 1
ATOM 847 O O . GLY A 1 107 ? -6.987 4.660 17.751 1.00 98.06 107 GLY A O 1
ATOM 848 N N . THR A 1 108 ? -8.541 3.048 17.960 1.00 98.50 108 THR A N 1
ATOM 849 C CA . THR A 1 108 ? -7.876 2.096 17.063 1.00 98.50 108 THR A CA 1
ATOM 850 C C . THR A 1 108 ? -8.588 1.967 15.726 1.00 98.50 108 THR A C 1
ATOM 852 O O . THR A 1 108 ? -9.819 1.998 15.643 1.00 98.50 108 THR A O 1
ATOM 855 N N . LYS A 1 109 ? -7.807 1.781 14.661 1.00 98.44 109 LYS A N 1
ATOM 856 C CA . LYS A 1 109 ? -8.315 1.385 13.344 1.00 98.44 109 LYS A CA 1
ATOM 857 C C . LYS A 1 109 ? -7.600 0.122 12.896 1.00 98.44 109 LYS A C 1
ATOM 859 O O . LYS A 1 109 ? -6.379 0.091 12.867 1.00 98.44 109 LYS A O 1
ATOM 864 N N . THR A 1 110 ? -8.345 -0.905 12.510 1.00 98.75 110 THR A N 1
ATOM 865 C CA . THR A 1 110 ? -7.781 -2.131 11.930 1.00 98.75 110 THR A CA 1
ATOM 866 C C . THR A 1 110 ? -8.268 -2.292 10.500 1.00 98.75 110 THR A C 1
ATOM 868 O O . THR A 1 110 ? -9.434 -2.028 10.204 1.00 98.75 110 THR A O 1
ATOM 871 N N . VAL A 1 111 ? -7.379 -2.711 9.607 1.00 98.56 111 VAL A N 1
ATOM 872 C CA . VAL A 1 111 ? -7.657 -2.882 8.180 1.00 98.56 111 VAL A CA 1
ATOM 873 C C . VAL A 1 111 ? -7.239 -4.275 7.742 1.00 98.56 111 VAL A C 1
ATOM 875 O O . VAL A 1 111 ? -6.168 -4.759 8.103 1.00 98.56 111 VAL A O 1
ATOM 878 N N . PHE A 1 112 ? -8.080 -4.891 6.918 1.00 98.56 112 PHE A N 1
ATOM 879 C CA . PHE A 1 112 ? -7.749 -6.068 6.127 1.00 98.56 112 PHE A CA 1
ATOM 880 C C . PHE A 1 112 ? -8.112 -5.798 4.668 1.00 98.56 112 PHE A C 1
ATOM 882 O O . PHE A 1 112 ? -9.269 -5.493 4.365 1.00 98.56 112 PHE A O 1
ATOM 889 N N . ARG A 1 113 ? -7.143 -5.951 3.771 1.00 97.88 113 ARG A N 1
ATOM 890 C CA . ARG A 1 113 ? -7.297 -5.811 2.323 1.00 97.88 113 ARG A CA 1
ATOM 891 C C . ARG A 1 113 ? -6.695 -7.034 1.635 1.00 97.88 113 ARG A C 1
ATOM 893 O O . ARG A 1 113 ? -5.533 -7.348 1.852 1.00 97.88 113 ARG A O 1
ATOM 900 N N . SER A 1 114 ? -7.477 -7.695 0.794 1.00 97.25 114 SER A N 1
ATOM 901 C CA . SER A 1 114 ? -7.042 -8.688 -0.203 1.00 97.25 114 SER A CA 1
ATOM 902 C C . SER A 1 114 ? -7.629 -8.292 -1.557 1.00 97.25 114 SER A C 1
ATOM 904 O O . SER A 1 114 ? -8.548 -7.477 -1.540 1.00 97.25 114 SER A O 1
ATOM 906 N N . PRO A 1 115 ? -7.209 -8.850 -2.710 1.00 94.06 115 PRO A N 1
ATOM 907 C CA . PRO A 1 115 ? -7.708 -8.437 -4.029 1.00 94.06 115 PRO A CA 1
ATOM 908 C C . PRO A 1 115 ? -9.237 -8.337 -4.132 1.00 94.06 115 PRO A C 1
ATOM 910 O O . PRO A 1 115 ? -9.754 -7.388 -4.716 1.00 94.06 115 PRO A O 1
ATOM 913 N N . GLU A 1 116 ? -9.947 -9.250 -3.474 1.00 96.25 116 GLU A N 1
ATOM 914 C CA . GLU A 1 116 ? -11.406 -9.375 -3.530 1.00 96.25 116 GLU A CA 1
ATOM 915 C C . GLU A 1 116 ? -12.142 -8.619 -2.417 1.00 96.25 116 GLU A C 1
ATOM 917 O O . GLU A 1 116 ? -13.366 -8.490 -2.461 1.00 96.25 116 GLU A O 1
ATOM 922 N N . LYS A 1 117 ? -11.436 -8.166 -1.370 1.00 97.38 117 LYS A N 1
ATOM 923 C CA . LYS A 1 117 ? -12.097 -7.742 -0.133 1.00 97.38 117 LYS A CA 1
ATOM 924 C C . LYS A 1 117 ? -11.387 -6.623 0.606 1.00 97.38 117 LYS A C 1
ATOM 926 O O . LYS A 1 117 ? -10.172 -6.631 0.771 1.00 97.38 117 LYS A O 1
ATOM 931 N N . ILE A 1 118 ? -12.194 -5.731 1.173 1.00 98.44 118 ILE A N 1
ATOM 932 C CA . ILE A 1 118 ? -11.785 -4.745 2.169 1.00 98.44 118 ILE A CA 1
ATOM 933 C C . ILE A 1 118 ? -12.665 -4.879 3.411 1.00 98.44 118 ILE A C 1
ATOM 935 O O . ILE A 1 118 ? -13.883 -5.050 3.322 1.00 98.44 118 ILE A O 1
ATOM 939 N N . ARG A 1 119 ? -12.041 -4.827 4.585 1.00 98.69 119 ARG A N 1
ATOM 940 C CA . ARG A 1 119 ? -12.719 -4.677 5.872 1.00 98.69 119 ARG A CA 1
ATOM 941 C C . ARG A 1 119 ? -11.965 -3.661 6.713 1.00 98.69 119 ARG A C 1
ATOM 943 O O . ARG A 1 119 ? -10.737 -3.701 6.790 1.00 98.69 119 ARG A O 1
ATOM 950 N N . VAL A 1 120 ? -12.716 -2.765 7.337 1.00 98.75 120 VAL A N 1
ATOM 951 C CA . VAL A 1 120 ? -12.189 -1.709 8.197 1.00 98.75 120 VAL A CA 1
ATOM 952 C C . VAL A 1 120 ? -12.964 -1.739 9.498 1.00 98.75 120 VAL A C 1
ATOM 954 O O . VAL A 1 120 ? -14.192 -1.776 9.478 1.00 98.75 120 VAL A O 1
ATOM 957 N N . TRP A 1 121 ? -12.255 -1.707 10.617 1.00 98.81 121 TRP A N 1
ATOM 958 C CA . TRP A 1 121 ? -12.843 -1.595 11.944 1.00 98.81 121 TRP A CA 1
ATOM 959 C C . TRP A 1 121 ? -12.307 -0.349 12.626 1.00 98.81 121 TRP A C 1
ATOM 961 O O . TRP A 1 121 ? -11.095 -0.151 12.648 1.00 98.81 121 TRP A O 1
ATOM 971 N N . TYR A 1 122 ? -13.197 0.444 13.212 1.00 98.62 122 TYR A N 1
ATOM 972 C CA . TYR A 1 122 ? -12.850 1.514 14.143 1.00 98.62 122 TYR A CA 1
ATOM 973 C C . TYR A 1 122 ? -13.297 1.095 15.530 1.00 98.62 122 TYR A C 1
ATOM 975 O O . TYR A 1 122 ? -14.470 0.778 15.718 1.00 98.62 122 TYR A O 1
ATOM 983 N N . ASN A 1 123 ? -12.382 1.067 16.496 1.00 98.31 123 ASN A N 1
ATOM 984 C CA . ASN A 1 123 ? -12.690 0.676 17.872 1.00 98.31 123 ASN A CA 1
ATOM 985 C C . ASN A 1 123 ? -13.452 -0.665 17.940 1.00 98.31 123 ASN A C 1
ATOM 987 O O . ASN A 1 123 ? -14.453 -0.801 18.636 1.00 98.31 123 ASN A O 1
ATOM 991 N N . SER A 1 124 ? -12.990 -1.647 17.158 1.00 97.62 124 SER A N 1
ATOM 992 C CA . SER A 1 124 ? -13.605 -2.977 16.981 1.00 97.62 124 SER A CA 1
ATOM 993 C C . SER A 1 124 ? -14.987 -3.004 16.307 1.00 97.62 124 SER A C 1
ATOM 995 O O . SER A 1 124 ? -15.539 -4.083 16.096 1.00 97.62 124 SER A O 1
ATOM 997 N N . VAL A 1 125 ? -15.534 -1.860 15.890 1.00 98.50 125 VAL A N 1
ATOM 998 C CA . VAL A 1 125 ? -16.791 -1.769 15.135 1.00 98.50 125 VAL A CA 1
ATOM 999 C C . VAL A 1 125 ? -16.487 -1.737 13.643 1.00 98.50 125 VAL A C 1
ATOM 1001 O O . VAL A 1 125 ? -15.771 -0.858 13.162 1.00 98.50 125 VAL A O 1
ATOM 1004 N N . GLN A 1 126 ? -17.022 -2.703 12.896 1.00 98.50 126 GLN A N 1
ATOM 1005 C CA . GLN A 1 126 ? -16.820 -2.758 11.451 1.00 98.50 126 GLN A CA 1
ATOM 1006 C C . GLN A 1 126 ? -17.537 -1.589 10.764 1.00 98.50 126 GLN A C 1
ATOM 1008 O O . GLN A 1 126 ? -18.729 -1.374 10.980 1.00 98.50 126 GLN A O 1
ATOM 1013 N N . SER A 1 127 ? -16.823 -0.869 9.901 1.00 98.25 127 SER A N 1
ATOM 1014 C CA . SER A 1 127 ? -17.410 0.143 9.028 1.00 98.25 127 SER A CA 1
ATOM 1015 C C . SER A 1 127 ? -17.911 -0.490 7.733 1.00 98.25 127 SER A C 1
ATOM 1017 O O . SER A 1 127 ? -17.217 -1.300 7.115 1.00 98.25 127 SER A O 1
ATOM 1019 N N . ASN A 1 128 ? -19.104 -0.077 7.311 1.00 98.19 128 ASN A N 1
ATOM 1020 C CA . ASN A 1 128 ? -19.671 -0.378 5.996 1.00 98.19 128 ASN A CA 1
ATOM 1021 C C . ASN A 1 128 ? -19.819 0.891 5.137 1.00 98.19 128 ASN A C 1
ATOM 1023 O O . ASN A 1 128 ? -20.482 0.851 4.105 1.00 98.19 128 ASN A O 1
ATOM 1027 N N . ASP A 1 129 ? -19.231 2.016 5.563 1.00 98.38 129 ASP A N 1
ATOM 1028 C CA . ASP A 1 129 ? -19.256 3.269 4.807 1.00 98.38 129 ASP A CA 1
ATOM 1029 C C . ASP A 1 129 ? -18.454 3.108 3.497 1.00 98.38 129 ASP A C 1
ATOM 1031 O O . ASP A 1 129 ? -17.237 2.881 3.550 1.00 98.38 129 ASP A O 1
ATOM 1035 N N . PRO A 1 130 ? -19.087 3.246 2.314 1.00 98.19 130 PRO A N 1
ATOM 1036 C CA . PRO A 1 130 ? -18.412 3.074 1.030 1.00 98.19 130 PRO A CA 1
ATOM 1037 C C . PRO A 1 130 ? -17.213 4.008 0.825 1.00 98.19 130 PRO A C 1
ATOM 1039 O O . PRO A 1 130 ? -16.229 3.609 0.193 1.00 98.19 130 PRO A O 1
ATOM 1042 N N . ALA A 1 131 ? -17.260 5.230 1.361 1.00 97.81 131 ALA A N 1
ATOM 1043 C CA . ALA A 1 131 ? -16.183 6.203 1.215 1.00 97.81 131 ALA A CA 1
ATOM 1044 C C . ALA A 1 131 ? -14.952 5.791 2.036 1.00 97.81 131 ALA A C 1
ATOM 1046 O O . ALA A 1 131 ? -13.832 5.828 1.523 1.00 97.81 131 ALA A O 1
ATOM 1047 N N . VAL A 1 132 ? -15.166 5.319 3.269 1.00 98.06 132 VAL A N 1
ATOM 1048 C CA . VAL A 1 132 ? -14.114 4.753 4.132 1.00 98.06 132 VAL A CA 1
ATOM 1049 C C . VAL A 1 132 ? -13.489 3.516 3.494 1.00 98.06 132 VAL A C 1
ATOM 1051 O O . VAL A 1 132 ? -12.262 3.381 3.471 1.00 98.06 132 VAL A O 1
ATOM 1054 N N . LEU A 1 133 ? -14.316 2.596 2.989 1.00 98.44 133 LEU A N 1
ATOM 1055 C CA . LEU A 1 133 ? -13.837 1.360 2.370 1.00 98.44 133 LEU A CA 1
ATOM 1056 C C . LEU A 1 133 ? -13.015 1.657 1.110 1.00 98.44 133 LEU A C 1
ATOM 1058 O O . LEU A 1 133 ? -11.940 1.082 0.931 1.00 98.44 133 LEU A O 1
ATOM 1062 N N . SER A 1 134 ? -13.468 2.595 0.278 1.00 97.62 134 SER A N 1
ATOM 1063 C CA . SER A 1 134 ? -12.768 2.985 -0.951 1.00 97.62 134 SER A CA 1
ATOM 1064 C C . SER A 1 134 ? -11.457 3.719 -0.656 1.00 97.62 134 SER A C 1
ATOM 1066 O O . SER A 1 134 ? -10.418 3.355 -1.208 1.00 97.62 134 SER A O 1
ATOM 1068 N N . SER A 1 135 ? -11.460 4.700 0.257 1.00 97.44 135 SER A N 1
ATOM 1069 C CA . SER A 1 135 ? -10.239 5.435 0.627 1.00 97.44 135 SER A CA 1
ATOM 1070 C C . SER A 1 135 ? -9.201 4.526 1.288 1.00 97.44 135 SER A C 1
ATOM 1072 O O . SER A 1 135 ? -7.998 4.650 1.034 1.00 97.44 135 SER A O 1
ATOM 1074 N N . THR A 1 136 ? -9.657 3.580 2.110 1.00 98.00 136 THR A N 1
ATOM 1075 C CA . THR A 1 136 ? -8.774 2.626 2.784 1.00 98.00 136 THR A CA 1
ATOM 1076 C C . THR A 1 136 ? -8.241 1.579 1.805 1.00 98.00 136 THR A C 1
ATOM 1078 O O . THR A 1 136 ? -7.069 1.224 1.903 1.00 98.00 136 THR A O 1
ATOM 1081 N N . SER A 1 137 ? -9.040 1.149 0.822 1.00 97.56 137 SER A N 1
ATOM 1082 C CA . SER A 1 137 ? -8.565 0.275 -0.265 1.00 97.56 137 SER A CA 1
ATOM 1083 C C . SER A 1 137 ? -7.464 0.955 -1.073 1.00 97.56 137 SER A C 1
ATOM 1085 O O . SER A 1 137 ? -6.382 0.393 -1.204 1.00 97.56 137 SER A O 1
ATOM 1087 N N . LEU A 1 138 ? -7.690 2.202 -1.507 1.00 96.69 138 LEU A N 1
ATOM 1088 C CA . LEU A 1 138 ? -6.680 3.006 -2.203 1.00 96.69 138 LEU A CA 1
ATOM 1089 C C . LEU A 1 138 ? -5.388 3.125 -1.385 1.00 96.69 138 LEU A C 1
ATOM 1091 O O . LEU A 1 138 ? -4.292 2.990 -1.922 1.00 96.69 138 LEU A O 1
ATOM 1095 N N . THR A 1 139 ? -5.515 3.374 -0.081 1.00 95.12 139 THR A N 1
ATOM 1096 C CA . THR A 1 139 ? -4.361 3.476 0.818 1.00 95.12 139 THR A CA 1
ATOM 1097 C C . THR A 1 139 ? -3.598 2.153 0.889 1.00 95.12 139 THR A C 1
ATOM 1099 O O . THR A 1 139 ? -2.384 2.159 0.716 1.00 95.12 139 THR A O 1
ATOM 1102 N N . GLY A 1 140 ? -4.284 1.027 1.110 1.00 95.25 140 GLY A N 1
ATOM 1103 C CA . GLY A 1 140 ? -3.643 -0.291 1.178 1.00 95.25 140 GLY A CA 1
ATOM 1104 C C . GLY A 1 140 ? -2.945 -0.670 -0.130 1.00 95.25 140 GLY A C 1
ATOM 1105 O O . GLY A 1 140 ? -1.801 -1.121 -0.112 1.00 95.25 140 GLY A O 1
ATOM 1106 N N . ASP A 1 141 ? -3.591 -0.398 -1.264 1.00 95.31 141 ASP A N 1
ATOM 1107 C CA . ASP A 1 141 ? -3.026 -0.662 -2.591 1.00 95.31 141 ASP A CA 1
ATOM 1108 C C . ASP A 1 141 ? -1.813 0.250 -2.869 1.00 95.31 141 ASP A C 1
ATOM 1110 O O . ASP A 1 141 ? -0.817 -0.185 -3.447 1.00 95.31 141 ASP A O 1
ATOM 1114 N N . SER A 1 142 ? -1.837 1.493 -2.377 1.00 94.75 142 SER A N 1
ATOM 1115 C CA . SER A 1 142 ? -0.684 2.401 -2.451 1.00 94.75 142 SER A CA 1
ATOM 1116 C C . SER A 1 142 ? 0.484 1.913 -1.592 1.00 94.75 142 SER A C 1
ATOM 1118 O O . SER A 1 142 ? 1.624 1.954 -2.038 1.00 94.75 142 SER A O 1
ATOM 1120 N N . PHE A 1 143 ? 0.228 1.401 -0.384 1.00 92.81 143 PHE A N 1
ATOM 1121 C CA . PHE A 1 143 ? 1.280 0.837 0.471 1.00 92.81 143 PHE A CA 1
ATOM 1122 C C . PHE A 1 143 ? 1.902 -0.427 -0.125 1.00 92.81 143 PHE A C 1
ATOM 1124 O O . PHE A 1 143 ? 3.107 -0.624 0.012 1.00 92.81 143 PHE A O 1
ATOM 1131 N N . HIS A 1 144 ? 1.132 -1.241 -0.851 1.00 93.31 144 HIS A N 1
ATOM 1132 C CA . HIS A 1 144 ? 1.697 -2.341 -1.633 1.00 93.31 144 HIS A CA 1
ATOM 1133 C C . HIS A 1 144 ? 2.757 -1.836 -2.625 1.00 93.31 144 HIS A C 1
ATOM 1135 O O . HIS A 1 144 ? 3.865 -2.371 -2.665 1.00 93.31 144 HIS A O 1
ATOM 1141 N N . LEU A 1 145 ? 2.454 -0.758 -3.357 1.00 93.69 145 LEU A N 1
ATOM 1142 C CA . LEU A 1 145 ? 3.396 -0.136 -4.287 1.00 93.69 145 LEU A CA 1
ATOM 1143 C C . LEU A 1 145 ? 4.577 0.535 -3.571 1.00 93.69 145 LEU A C 1
ATOM 1145 O O . LEU A 1 145 ? 5.715 0.377 -3.995 1.00 93.69 145 LEU A O 1
ATOM 1149 N N . PHE A 1 146 ? 4.338 1.275 -2.488 1.00 93.06 146 PHE A N 1
ATOM 1150 C CA . PHE A 1 146 ? 5.393 2.025 -1.797 1.00 93.06 146 PHE A CA 1
ATOM 1151 C C . PHE A 1 146 ? 6.404 1.118 -1.095 1.00 93.06 146 PHE A C 1
ATOM 1153 O O . PHE A 1 146 ? 7.584 1.456 -1.043 1.00 93.06 146 PHE A O 1
ATOM 1160 N N . LEU A 1 147 ? 5.956 -0.025 -0.570 1.00 93.81 147 LEU A N 1
ATOM 1161 C CA . LEU A 1 147 ? 6.824 -0.962 0.142 1.00 93.81 147 LEU A CA 1
ATOM 1162 C C . LEU A 1 147 ? 7.620 -1.870 -0.796 1.00 93.81 147 LEU A C 1
ATOM 1164 O O . LEU A 1 147 ? 8.750 -2.225 -0.475 1.00 93.81 147 LEU A O 1
ATOM 1168 N N . LEU A 1 148 ? 7.045 -2.257 -1.936 1.00 94.69 148 LEU A N 1
ATOM 1169 C CA . LEU A 1 148 ? 7.686 -3.176 -2.881 1.00 94.69 148 LEU A CA 1
ATOM 1170 C C . LEU A 1 148 ? 8.348 -2.464 -4.067 1.00 94.69 148 LEU A C 1
ATOM 1172 O O . LEU A 1 148 ? 9.152 -3.066 -4.779 1.00 94.69 148 LEU A O 1
ATOM 1176 N N . GLY A 1 149 ? 8.008 -1.197 -4.306 1.00 93.88 149 GLY A N 1
ATOM 1177 C CA . GLY A 1 149 ? 8.499 -0.428 -5.441 1.00 93.88 149 GLY A CA 1
ATOM 1178 C C . GLY A 1 149 ? 8.243 -1.159 -6.769 1.00 93.88 149 GLY A C 1
ATOM 1179 O O . GLY A 1 149 ? 7.118 -1.605 -7.012 1.00 93.88 149 GLY A O 1
ATOM 1180 N N . PRO A 1 150 ? 9.269 -1.337 -7.623 1.00 94.38 150 PRO A N 1
ATOM 1181 C CA . PRO A 1 150 ? 9.144 -2.065 -8.889 1.00 94.38 150 PRO A CA 1
ATOM 1182 C C . PRO A 1 150 ? 8.650 -3.509 -8.735 1.00 94.38 150 PRO A C 1
ATOM 1184 O O . PRO A 1 150 ? 8.028 -4.037 -9.653 1.00 94.38 150 PRO A O 1
ATOM 1187 N N . LEU A 1 151 ? 8.884 -4.153 -7.585 1.00 95.25 151 LEU A N 1
ATOM 1188 C CA . LEU A 1 151 ? 8.495 -5.549 -7.374 1.00 95.25 151 LEU A CA 1
ATOM 1189 C C . LEU A 1 151 ? 6.970 -5.739 -7.352 1.00 95.25 151 LEU A C 1
ATOM 1191 O O . LEU A 1 151 ? 6.479 -6.776 -7.792 1.00 95.25 151 LEU A O 1
ATOM 1195 N N . ALA A 1 152 ? 6.209 -4.724 -6.922 1.00 94.25 152 ALA A N 1
ATOM 1196 C CA . ALA A 1 152 ? 4.741 -4.742 -6.982 1.00 94.25 152 ALA A CA 1
ATOM 1197 C C . ALA A 1 152 ? 4.199 -4.789 -8.420 1.00 94.25 152 ALA A C 1
ATOM 1199 O O . ALA A 1 152 ? 3.019 -5.078 -8.625 1.00 94.25 152 ALA A O 1
ATOM 1200 N N . LEU A 1 153 ? 5.037 -4.476 -9.413 1.00 93.75 153 LEU A N 1
ATOM 1201 C CA . LEU A 1 153 ? 4.630 -4.311 -10.803 1.00 93.75 153 LEU A CA 1
ATOM 1202 C C . LEU A 1 153 ? 5.070 -5.475 -11.706 1.00 93.75 153 LEU A C 1
ATOM 1204 O O . LEU A 1 153 ? 4.940 -5.379 -12.923 1.00 93.75 153 LEU A O 1
ATOM 1208 N N . ALA A 1 154 ? 5.557 -6.580 -11.128 1.00 92.06 154 ALA A N 1
ATOM 1209 C CA . ALA A 1 154 ? 6.117 -7.720 -11.860 1.00 92.06 154 ALA A CA 1
ATOM 1210 C C . ALA A 1 154 ? 5.200 -8.247 -12.982 1.00 92.06 154 ALA A C 1
ATOM 1212 O O . ALA A 1 154 ? 5.658 -8.522 -14.088 1.00 92.06 154 ALA A O 1
ATOM 1213 N N . GLN A 1 155 ? 3.889 -8.324 -12.730 1.00 91.00 155 GLN A N 1
ATOM 1214 C CA . GLN A 1 155 ? 2.914 -8.822 -13.710 1.00 91.00 155 GLN A CA 1
ATOM 1215 C C . GLN A 1 155 ? 2.769 -7.933 -14.958 1.00 91.00 155 GLN A C 1
ATOM 1217 O O . GLN A 1 155 ? 2.315 -8.418 -15.987 1.00 91.00 155 GLN A O 1
ATOM 1222 N N . TRP A 1 156 ? 3.161 -6.659 -14.876 1.00 91.19 156 TRP A N 1
ATOM 1223 C CA . TRP A 1 156 ? 3.068 -5.684 -15.968 1.00 91.19 156 TRP A CA 1
ATOM 1224 C C . TRP A 1 156 ? 4.413 -5.438 -16.654 1.00 91.19 156 TRP A C 1
ATOM 1226 O O . TRP A 1 156 ? 4.544 -4.504 -17.438 1.00 91.19 156 TRP A O 1
ATOM 1236 N N . GLN A 1 157 ? 5.432 -6.260 -16.385 1.00 88.12 157 GLN A N 1
ATOM 1237 C CA . GLN A 1 157 ? 6.790 -6.081 -16.913 1.00 88.12 157 GLN A CA 1
ATOM 1238 C C . GLN A 1 157 ? 6.841 -5.875 -18.436 1.00 88.12 157 GLN A C 1
ATOM 1240 O O . GLN A 1 157 ? 7.697 -5.135 -18.921 1.00 88.12 157 GLN A O 1
ATOM 1245 N N . GLN A 1 158 ? 5.936 -6.510 -19.184 1.00 90.69 158 GLN A N 1
ATOM 1246 C CA . GLN A 1 158 ? 5.867 -6.406 -20.646 1.00 90.69 158 GLN A CA 1
ATOM 1247 C C . GLN A 1 158 ? 5.009 -5.234 -21.146 1.00 90.69 158 GLN A C 1
ATOM 1249 O O . GLN A 1 158 ? 5.097 -4.884 -22.321 1.00 90.69 158 GLN A O 1
ATOM 1254 N N . ASP A 1 159 ? 4.228 -4.606 -20.268 1.00 92.94 159 ASP A N 1
ATOM 1255 C CA . ASP A 1 159 ? 3.266 -3.558 -20.627 1.00 92.94 159 ASP A CA 1
ATOM 1256 C C . ASP A 1 159 ? 3.863 -2.147 -20.526 1.00 92.94 159 ASP A C 1
ATOM 1258 O O . ASP A 1 159 ? 3.287 -1.190 -21.048 1.00 92.94 159 ASP A O 1
ATOM 1262 N N . PHE A 1 160 ? 5.027 -2.008 -19.880 1.00 89.62 160 PHE A N 1
ATOM 1263 C CA . PHE A 1 160 ? 5.694 -0.720 -19.701 1.00 89.62 160 PHE A CA 1
ATOM 1264 C C . PHE A 1 160 ? 6.062 -0.074 -21.029 1.00 89.62 160 PHE A C 1
ATOM 1266 O O . PHE A 1 160 ? 6.720 -0.678 -21.883 1.00 89.62 160 PHE A O 1
ATOM 1273 N N . GLN A 1 161 ? 5.738 1.210 -21.158 1.00 88.38 161 GLN A N 1
ATOM 1274 C CA . GLN A 1 161 ? 6.096 1.999 -22.328 1.00 88.38 161 GLN A CA 1
ATOM 1275 C C . GLN A 1 161 ? 7.096 3.076 -21.935 1.00 88.38 161 GLN A C 1
ATOM 1277 O O . GLN A 1 161 ? 6.896 3.868 -21.012 1.00 88.38 161 GLN A O 1
ATOM 1282 N N . ARG A 1 162 ? 8.209 3.122 -22.669 1.00 84.06 162 ARG A N 1
ATOM 1283 C CA . ARG A 1 162 ? 9.172 4.206 -22.510 1.00 84.06 162 ARG A CA 1
ATOM 1284 C C . ARG A 1 162 ? 8.668 5.426 -23.265 1.00 84.06 162 ARG A C 1
ATOM 1286 O O . ARG A 1 162 ? 8.429 5.354 -24.469 1.00 84.06 162 ARG A O 1
ATOM 1293 N N . ILE A 1 163 ? 8.570 6.548 -22.563 1.00 80.38 163 ILE A N 1
ATOM 1294 C CA . ILE A 1 163 ? 8.343 7.844 -23.197 1.00 80.38 163 ILE A CA 1
ATOM 1295 C C . ILE A 1 163 ? 9.673 8.322 -23.779 1.00 80.38 163 ILE A C 1
ATOM 1297 O O . ILE A 1 163 ? 10.724 8.139 -23.165 1.00 80.38 163 ILE A O 1
ATOM 1301 N N . SER A 1 164 ? 9.626 8.953 -24.952 1.00 75.50 164 SER A N 1
ATOM 1302 C CA . SER A 1 164 ? 10.799 9.564 -25.575 1.00 75.50 164 SER A CA 1
ATOM 1303 C C . SER A 1 164 ? 11.543 10.475 -24.599 1.00 75.50 164 SER A C 1
ATOM 1305 O O . SER A 1 164 ? 10.943 11.332 -23.950 1.00 75.50 164 SER A O 1
ATOM 1307 N N . ASP A 1 165 ? 12.861 10.321 -24.530 1.00 73.12 165 ASP A N 1
ATOM 1308 C CA . ASP A 1 165 ? 13.710 11.166 -23.697 1.00 73.12 165 ASP A CA 1
ATOM 1309 C C . ASP A 1 165 ? 13.642 12.624 -24.206 1.00 73.12 165 ASP A C 1
ATOM 1311 O O . ASP A 1 165 ? 13.998 12.917 -25.350 1.00 73.12 165 ASP A O 1
ATOM 1315 N N . VAL A 1 166 ? 13.205 13.562 -23.355 1.00 71.00 166 VAL A N 1
ATOM 1316 C CA . VAL A 1 166 ? 13.112 14.997 -23.690 1.00 71.00 166 VAL A CA 1
ATOM 1317 C C . VAL A 1 166 ? 14.013 15.822 -22.768 1.00 71.00 166 VAL A C 1
ATOM 1319 O O . VAL A 1 166 ? 14.120 15.574 -21.563 1.00 71.00 166 VAL A O 1
ATOM 1322 N N . LYS A 1 167 ? 14.659 16.851 -23.331 1.00 66.19 167 LYS A N 1
ATOM 1323 C CA . LYS A 1 167 ? 15.333 17.910 -22.566 1.00 66.19 167 LYS A CA 1
ATOM 1324 C C . LYS A 1 167 ? 14.410 19.125 -22.460 1.00 66.19 167 LYS A C 1
ATOM 1326 O O . LYS A 1 167 ? 14.099 19.742 -23.475 1.00 66.19 167 LYS A O 1
ATOM 1331 N N . LEU A 1 168 ? 14.020 19.511 -21.246 1.00 61.75 168 LEU A N 1
ATOM 1332 C CA . LEU A 1 168 ? 13.292 20.753 -20.973 1.00 61.75 168 LEU A CA 1
ATOM 1333 C C . LEU A 1 168 ? 14.196 21.737 -20.227 1.00 61.75 168 LEU A C 1
ATOM 1335 O O . LEU A 1 168 ? 14.622 21.474 -19.107 1.00 61.75 168 LEU A O 1
ATOM 1339 N N . LYS A 1 169 ? 14.483 22.894 -20.841 1.00 67.88 169 LYS A N 1
ATOM 1340 C CA . LYS A 1 169 ? 15.270 23.993 -20.237 1.00 67.88 169 LYS A CA 1
ATOM 1341 C C . LYS A 1 169 ? 16.615 23.544 -19.629 1.00 67.88 169 LYS A C 1
ATOM 1343 O O . LYS A 1 169 ? 17.014 24.022 -18.575 1.00 67.88 169 LYS A O 1
ATOM 1348 N N . GLY A 1 170 ? 17.299 22.599 -20.278 1.00 63.19 170 GLY A N 1
ATOM 1349 C CA . GLY A 1 170 ? 18.571 22.039 -19.801 1.00 63.19 170 GLY A CA 1
ATOM 1350 C C . GLY A 1 170 ? 18.442 20.895 -18.784 1.00 63.19 170 GLY A C 1
ATOM 1351 O O . GLY A 1 170 ? 19.431 20.211 -18.535 1.00 63.19 170 GLY A O 1
ATOM 1352 N N . TYR A 1 171 ? 17.239 20.621 -18.269 1.00 55.03 171 TYR A N 1
ATOM 1353 C CA . TYR A 1 171 ? 16.942 19.480 -17.401 1.00 55.03 171 TYR A CA 1
ATOM 1354 C C . TYR A 1 171 ? 16.384 18.312 -18.222 1.00 55.03 171 TYR A C 1
ATOM 1356 O O . TYR A 1 171 ? 15.561 18.499 -19.120 1.00 55.03 171 TYR A O 1
ATOM 1364 N N . ARG A 1 172 ? 16.844 17.089 -17.941 1.00 62.84 172 ARG A N 1
ATOM 1365 C CA . ARG A 1 172 ? 16.345 15.878 -18.606 1.00 62.84 172 ARG A CA 1
ATOM 1366 C C . ARG A 1 172 ? 15.129 15.339 -17.858 1.00 62.84 172 ARG A C 1
ATOM 1368 O O . ARG A 1 172 ? 15.181 15.207 -16.639 1.00 62.84 172 ARG A O 1
ATOM 1375 N N . ILE A 1 173 ? 14.090 14.967 -18.599 1.00 59.97 173 ILE A N 1
ATOM 1376 C CA . ILE A 1 173 ? 12.970 14.185 -18.074 1.00 59.97 173 ILE A CA 1
ATOM 1377 C C . ILE A 1 173 ? 13.131 12.754 -18.583 1.00 59.97 173 ILE A C 1
ATOM 1379 O O . ILE A 1 173 ? 13.144 12.522 -19.790 1.00 59.97 173 ILE A O 1
ATOM 1383 N N . LEU A 1 174 ? 13.312 11.816 -17.654 1.00 55.50 174 LEU A N 1
ATOM 1384 C CA . LEU A 1 174 ? 13.281 10.379 -17.920 1.00 55.50 174 LEU A CA 1
ATOM 1385 C C . LEU A 1 174 ? 11.861 9.904 -17.602 1.00 55.50 174 LEU A C 1
ATOM 1387 O O . LEU A 1 174 ? 11.425 10.049 -16.462 1.00 55.50 174 LEU A O 1
ATOM 1391 N N . GLY A 1 175 ? 11.125 9.421 -18.602 1.00 48.34 175 GLY A N 1
ATOM 1392 C CA . GLY A 1 175 ? 9.734 8.997 -18.439 1.00 48.34 175 GLY A CA 1
ATOM 1393 C C . GLY A 1 175 ? 9.547 7.506 -18.710 1.00 48.34 175 GLY A C 1
ATOM 1394 O O . GLY A 1 175 ? 9.821 7.036 -19.812 1.00 48.34 175 GLY A O 1
ATOM 1395 N N . SER A 1 176 ? 9.026 6.782 -17.723 1.00 44.41 176 SER A N 1
ATOM 1396 C CA . SER A 1 176 ? 8.356 5.489 -17.900 1.00 44.41 176 SER A CA 1
ATOM 1397 C C . SER A 1 176 ? 6.929 5.632 -17.370 1.00 44.41 176 SER A C 1
ATOM 1399 O O . SER A 1 176 ? 6.770 6.110 -16.243 1.00 44.41 176 SER A O 1
ATOM 1401 N N . ILE A 1 177 ? 5.925 5.259 -18.171 1.00 43.44 177 ILE A N 1
ATOM 1402 C CA . ILE A 1 177 ? 4.575 4.938 -17.673 1.00 43.44 177 ILE A CA 1
ATOM 1403 C C . ILE A 1 177 ? 4.495 3.421 -17.577 1.00 43.44 177 ILE A C 1
ATOM 1405 O O . ILE A 1 177 ? 4.881 2.756 -18.571 1.00 43.44 177 ILE A O 1
#

Sequence (177 aa):
MKKLLPFLLISVVLSGCATTLPSPKIASYQGFDNLTGPALFTKTFLAHGGEDLDQLKNVNVGLEDQWKQLIRRIQPLVTDFTYRVKSQERLLPKERVYTSHYEGPGGTKTVFRSPEKIRVWYNSVQSNDPAVLSSTSLTGDSFHLFLLGPLALAQWQQDFQRISDVKLKGYRILGSI

Secondary structure (DSSP, 8-state):
--SSHHHHHHHHHTTTT-PPP-PPP-----S-----HHHHHHHHHHHTTGGGGGG---EEEEEE----TTHHHHSHHHH-TTT-SEEEEEEETTTTEEEEEEEETTEEEEEEEETTEEEEEETTEEE--HHHHHHHHHHHHHHHHHHHGGGGGGGGTTT--BPPPEEETTEEE--B-

Foldseek 3Di:
DPPVVVVVVVVVVVVPPPPPDPDPDPPPPPQPPVDWQLRVLVVVCVVLVVVCLVVCQKDKDKDAAADDPPCCPPPVLLPVRQWAGIKIWMAGLVQRWIWMWTGHNQGIWIWIDGPVDIWIDRPNHIDPPPSNRVSVNVNSLVVCCVVSPSNSCVVCSVVKGWDRWDQDPNDIDGDID

pLDDT: mean 84.46, std 16.89, range [43.44, 98.81]